Protein AF-X6LQG8-F1 (afdb_monomer_lite)

Sequence (105 aa):
MEYYEKSLKIVLNKLGPNHIDIATSYSNLGNVYENKGEYDIAIRYYKKTLKIGLNKLGPDHIDIATSYSNLGMVYRKKGEYDIAIKYHKKSLNIKLYQLGPYHID

Radius of gyration: 14.3 Å; chains: 1; bounding box: 27×42×30 Å

Foldseek 3Di:
DVVLVVVLVVCCVPPNLLDLVNLVSLQVVLVVCLVVVVLVSSLVSLVSSLVSCCVPVNLLDLVNLVSLQSNLVSCVSVVVNVSSVVSNVSSVVSVCVVVPPPDDD

Secondary structure (DSSP, 8-state):
-HHHHHHHHHHHHHH-TT-HHHHHHHHHHHHHHHHTT-HHHHHHHHHHHHHHHHHHH-TTSHHHHHHHHHHHHHHHHHT-HHHHHHHHHHHHHHHHHHH-TT---

InterPro domains:
  IPR011990 Tetratricopeptide-like helical domain superfamily [G3DSA:1.25.40.10] (1-105)
  IPR011990 Tetratricopeptide-like helical domain superfamily [SSF48452] (1-94)
  IPR019734 Tetratricopeptide repeat [PS50005] (23-56)
  IPR019734 Tetratricopeptide repeat [PS50005] (65-98)
  IPR019734 Tetratricopeptide repeat [SM00028] (23-56)
  IPR019734 Tetratricopeptide repeat [SM00028] (65-98)

Organism: Reticulomyxa filosa (NCBI:txid46433)

Structure (mmCIF, N/CA/C/O backbone):
data_AF-X6LQG8-F1
#
_entry.id   AF-X6LQG8-F1
#
loop_
_atom_site.group_PDB
_atom_site.id
_atom_site.type_symbol
_atom_site.label_atom_id
_atom_site.label_alt_id
_atom_site.label_comp_id
_atom_site.label_asym_id
_atom_site.label_entity_id
_atom_site.label_seq_id
_atom_site.pdbx_PDB_ins_code
_atom_site.Cartn_x
_atom_site.Cartn_y
_atom_site.Cartn_z
_atom_site.occupancy
_atom_site.B_iso_or_equiv
_atom_site.auth_seq_id
_atom_site.auth_comp_id
_atom_site.auth_asym_id
_atom_site.auth_atom_id
_atom_site.pdbx_PDB_model_num
ATOM 1 N N . MET A 1 1 ? 2.227 10.010 16.253 1.00 74.50 1 MET A N 1
ATOM 2 C CA . MET A 1 1 ? 1.273 10.475 15.220 1.00 74.50 1 MET A CA 1
ATOM 3 C C . MET A 1 1 ? 1.495 11.953 14.917 1.00 74.50 1 MET A C 1
ATOM 5 O O . MET A 1 1 ? 1.852 12.259 13.789 1.00 74.50 1 MET A O 1
ATOM 9 N N . GLU A 1 2 ? 1.446 12.831 15.924 1.00 78.69 2 GLU A N 1
ATOM 10 C CA . GLU A 1 2 ? 1.654 14.285 15.774 1.00 78.69 2 GLU A CA 1
ATOM 11 C C . GLU A 1 2 ? 2.956 14.682 15.041 1.00 78.69 2 GLU A C 1
ATOM 13 O O . GLU A 1 2 ? 2.942 15.563 14.184 1.00 78.69 2 GLU A O 1
ATOM 18 N N . TYR A 1 3 ? 4.079 13.997 15.298 1.00 81.06 3 TYR A N 1
ATOM 19 C CA . TYR A 1 3 ? 5.345 14.256 14.593 1.00 81.06 3 TYR A CA 1
ATOM 20 C C . TYR A 1 3 ? 5.269 13.998 13.078 1.00 81.06 3 TYR A C 1
ATOM 22 O O . TYR A 1 3 ? 5.806 14.783 12.296 1.00 81.06 3 TYR A O 1
ATOM 30 N N . TYR A 1 4 ? 4.574 12.938 12.648 1.00 81.00 4 TYR A N 1
ATOM 31 C CA . TYR A 1 4 ? 4.424 12.607 11.227 1.00 81.00 4 TYR A CA 1
ATOM 32 C C . TYR A 1 4 ? 3.508 13.600 10.509 1.00 81.00 4 TYR A C 1
ATOM 34 O O . TYR A 1 4 ? 3.796 13.989 9.382 1.00 81.00 4 TYR A O 1
ATOM 42 N N . GLU A 1 5 ? 2.444 14.062 11.166 1.00 81.06 5 GLU A N 1
ATOM 43 C CA . GLU A 1 5 ? 1.536 15.071 10.609 1.00 81.06 5 GLU A CA 1
ATOM 44 C C . GLU A 1 5 ? 2.205 16.446 10.492 1.00 81.06 5 GLU A C 1
ATOM 46 O O . GLU A 1 5 ? 2.086 17.106 9.456 1.00 81.06 5 GLU A O 1
ATOM 51 N N . LYS A 1 6 ? 2.971 16.858 11.512 1.00 82.88 6 LYS A N 1
ATOM 52 C CA . LYS A 1 6 ? 3.774 18.091 11.462 1.00 82.88 6 LYS A CA 1
ATOM 53 C C . LYS A 1 6 ? 4.820 18.029 10.349 1.00 82.88 6 LYS A C 1
ATOM 55 O O . LYS A 1 6 ? 4.916 18.967 9.558 1.00 82.88 6 LYS A O 1
ATOM 60 N N . SER A 1 7 ? 5.555 16.920 10.253 1.00 79.44 7 SER A N 1
ATOM 61 C CA . SER A 1 7 ? 6.528 16.689 9.178 1.00 79.44 7 SER A CA 1
ATOM 62 C C . SER A 1 7 ? 5.862 16.765 7.800 1.00 79.44 7 SER A C 1
ATOM 64 O O . SER A 1 7 ? 6.300 17.540 6.951 1.00 79.44 7 SER A O 1
ATOM 66 N N . LEU A 1 8 ? 4.739 16.066 7.608 1.00 80.88 8 LEU A N 1
ATOM 67 C CA . LEU A 1 8 ? 3.981 16.076 6.359 1.00 80.88 8 LEU A CA 1
ATOM 68 C C . LEU A 1 8 ? 3.537 17.493 5.960 1.00 80.88 8 LEU A C 1
ATOM 70 O O . LEU A 1 8 ? 3.664 17.860 4.794 1.00 80.88 8 LEU A O 1
ATOM 74 N N . LYS A 1 9 ? 3.051 18.306 6.908 1.00 82.06 9 LYS A N 1
ATOM 75 C CA . LYS A 1 9 ? 2.638 19.695 6.642 1.00 82.06 9 LYS A CA 1
ATOM 76 C C . LYS A 1 9 ? 3.805 20.562 6.157 1.00 82.06 9 LYS A C 1
ATOM 78 O O . LYS A 1 9 ? 3.636 21.344 5.224 1.00 82.06 9 LYS A O 1
ATOM 83 N N . ILE A 1 10 ? 4.986 20.408 6.757 1.00 78.94 10 ILE A N 1
ATOM 84 C CA . ILE A 1 10 ? 6.198 21.141 6.357 1.00 78.94 10 ILE A CA 1
ATOM 85 C C . ILE A 1 10 ? 6.635 20.725 4.948 1.00 78.94 10 ILE A C 1
ATOM 87 O O . ILE A 1 10 ? 6.879 21.585 4.101 1.00 78.94 10 ILE A O 1
ATOM 91 N N . VAL A 1 11 ? 6.695 19.418 4.680 1.00 74.75 11 VAL A N 1
ATOM 92 C CA . VAL A 1 11 ? 7.108 18.885 3.372 1.00 74.75 11 VAL A CA 1
ATOM 93 C C . VAL A 1 11 ? 6.111 19.286 2.277 1.00 74.75 11 VAL A C 1
ATOM 95 O O . VAL A 1 11 ? 6.536 19.733 1.213 1.00 74.75 11 VAL A O 1
ATOM 98 N N . LEU A 1 12 ? 4.799 19.223 2.543 1.00 77.62 12 LEU A N 1
ATOM 99 C CA . LEU A 1 12 ? 3.749 19.682 1.620 1.00 77.62 12 LEU A CA 1
ATOM 100 C C . LEU A 1 12 ? 3.920 21.151 1.227 1.00 77.62 12 LEU A C 1
ATOM 102 O O . LEU A 1 12 ? 3.852 21.473 0.041 1.00 77.62 12 LEU A O 1
ATOM 106 N N . ASN A 1 13 ? 4.164 22.022 2.208 1.00 77.06 13 ASN A N 1
ATOM 107 C CA . ASN A 1 13 ? 4.341 23.454 1.972 1.00 77.06 13 ASN A CA 1
ATOM 108 C C . ASN A 1 13 ? 5.626 23.769 1.196 1.00 77.06 13 ASN A C 1
ATOM 110 O O . ASN A 1 13 ? 5.647 24.725 0.427 1.00 77.06 13 ASN A O 1
ATOM 114 N N . LYS A 1 14 ? 6.696 22.992 1.400 1.00 74.19 14 LYS A N 1
ATOM 115 C CA . LYS A 1 14 ? 8.010 23.271 0.807 1.00 74.19 14 LYS A CA 1
ATOM 116 C C . LYS A 1 14 ? 8.194 22.660 -0.583 1.00 74.19 14 LYS A C 1
ATOM 118 O O . LYS A 1 14 ? 8.821 23.280 -1.434 1.00 74.19 14 LYS A O 1
ATOM 123 N N . LEU A 1 15 ? 7.695 21.444 -0.800 1.00 72.44 15 LEU A N 1
ATOM 124 C CA . LEU A 1 15 ? 8.006 20.636 -1.989 1.00 72.44 15 LEU A CA 1
ATOM 125 C C . LEU A 1 15 ? 6.795 20.398 -2.903 1.00 72.44 15 LEU A C 1
ATOM 127 O O . LEU A 1 15 ? 6.946 19.889 -4.014 1.00 72.44 15 LEU A O 1
ATOM 131 N N . GLY A 1 16 ? 5.593 20.768 -2.451 1.00 70.19 16 GLY A N 1
ATOM 132 C CA . GLY A 1 16 ? 4.345 20.516 -3.163 1.00 70.19 16 GLY A CA 1
ATOM 133 C C . GLY A 1 16 ? 3.901 19.046 -3.093 1.00 70.19 16 GLY A C 1
ATOM 134 O O . GLY A 1 16 ? 4.711 18.151 -2.873 1.00 70.19 16 GLY A O 1
ATOM 135 N N . PRO A 1 17 ? 2.606 18.750 -3.311 1.00 65.56 17 PRO A N 1
ATOM 136 C CA . PRO A 1 17 ? 1.951 17.488 -2.927 1.00 65.56 17 PRO A CA 1
ATOM 137 C C . PRO A 1 17 ? 2.420 16.221 -3.650 1.00 65.56 17 PRO A C 1
ATOM 139 O O . PRO A 1 17 ? 2.007 15.126 -3.276 1.00 65.56 17 PRO A O 1
ATOM 142 N N . ASN A 1 18 ? 3.264 16.359 -4.671 1.00 63.59 18 ASN A N 1
ATOM 143 C CA . ASN A 1 18 ? 3.707 15.259 -5.522 1.00 63.59 18 ASN A CA 1
ATOM 144 C C . ASN A 1 18 ? 5.183 14.888 -5.301 1.00 63.59 18 ASN A C 1
ATOM 146 O O . ASN A 1 18 ? 5.728 14.134 -6.101 1.00 63.59 18 ASN A O 1
ATOM 150 N N . HIS A 1 19 ? 5.851 15.428 -4.277 1.00 75.94 19 HIS A N 1
ATOM 151 C CA . HIS A 1 19 ? 7.244 15.082 -3.982 1.00 75.94 19 HIS A CA 1
ATOM 152 C C . HIS A 1 19 ? 7.376 13.669 -3.391 1.00 75.94 19 HIS A C 1
ATOM 154 O O . HIS A 1 19 ? 6.510 13.232 -2.633 1.00 75.94 19 HIS A O 1
ATOM 160 N N . ILE A 1 20 ? 8.470 12.965 -3.703 1.00 77.31 20 ILE A N 1
ATOM 161 C CA . ILE A 1 20 ? 8.708 11.582 -3.251 1.00 77.31 20 ILE A CA 1
ATOM 162 C C . ILE A 1 20 ? 8.703 11.468 -1.715 1.00 77.31 20 ILE A C 1
ATOM 164 O O . ILE A 1 20 ? 8.091 10.558 -1.164 1.00 77.31 20 ILE A O 1
ATOM 168 N N . ASP A 1 21 ? 9.249 12.463 -1.012 1.00 80.06 21 ASP A N 1
ATOM 169 C CA . ASP A 1 21 ? 9.276 12.501 0.460 1.00 80.06 21 ASP A CA 1
ATOM 170 C C . ASP A 1 21 ? 7.876 12.498 1.093 1.00 80.06 21 ASP A C 1
ATOM 172 O O . ASP A 1 21 ? 7.673 11.964 2.1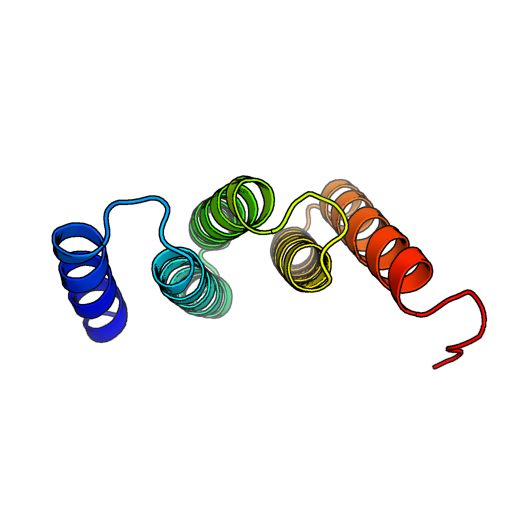83 1.00 80.06 21 ASP A O 1
ATOM 176 N N . ILE A 1 22 ? 6.876 13.038 0.390 1.00 84.88 22 ILE A N 1
ATOM 177 C CA . ILE A 1 22 ? 5.480 13.019 0.843 1.00 84.88 22 ILE A CA 1
ATOM 178 C C . ILE A 1 22 ? 4.916 11.600 0.778 1.00 84.88 22 ILE A C 1
ATOM 180 O O . ILE A 1 22 ? 4.125 11.215 1.642 1.00 84.88 22 ILE A O 1
ATOM 184 N N . ALA A 1 23 ? 5.336 10.799 -0.206 1.00 88.44 23 ALA A N 1
ATOM 185 C CA . ALA A 1 23 ? 4.951 9.394 -0.294 1.00 88.44 23 ALA A CA 1
ATOM 186 C C . ALA A 1 23 ? 5.454 8.614 0.930 1.00 88.44 23 ALA A C 1
ATOM 188 O O . ALA A 1 23 ? 4.688 7.835 1.507 1.00 88.44 23 ALA A O 1
ATOM 189 N N . THR A 1 24 ? 6.684 8.889 1.374 1.00 89.31 24 THR A N 1
ATOM 190 C CA . THR A 1 24 ? 7.272 8.315 2.593 1.00 89.31 24 THR A CA 1
ATOM 191 C C . THR A 1 24 ? 6.491 8.729 3.838 1.00 89.31 24 THR A C 1
ATOM 193 O O . THR A 1 24 ? 6.096 7.869 4.628 1.00 89.31 24 THR A O 1
ATOM 196 N N . SER A 1 25 ? 6.173 10.019 3.997 1.00 91.56 25 SER A N 1
ATOM 197 C CA . SER A 1 25 ? 5.348 10.491 5.121 1.00 91.56 25 SER A CA 1
ATOM 198 C C . SER A 1 25 ? 3.961 9.840 5.143 1.00 91.56 25 SER A C 1
ATOM 200 O O . SER A 1 25 ? 3.496 9.423 6.204 1.00 91.56 25 SER A O 1
ATOM 202 N N . TYR A 1 26 ? 3.306 9.703 3.986 1.00 94.44 26 TYR A N 1
ATOM 203 C CA . TYR A 1 26 ? 2.030 8.993 3.892 1.00 94.44 26 TYR A CA 1
ATOM 204 C C . TYR A 1 26 ? 2.164 7.506 4.221 1.00 94.44 26 TYR A C 1
ATOM 206 O O . TYR A 1 26 ? 1.312 6.984 4.933 1.00 94.44 26 TYR A O 1
ATOM 214 N N . SER A 1 27 ? 3.234 6.838 3.790 1.00 94.81 27 SER A N 1
ATOM 215 C CA . SER A 1 27 ? 3.461 5.4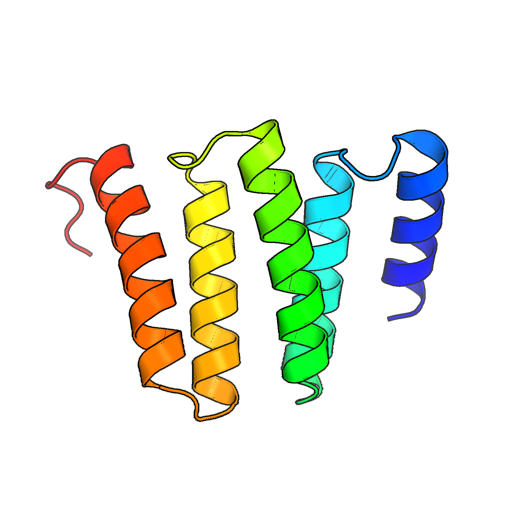23 4.110 1.00 94.81 27 SER A CA 1
ATOM 216 C C . SER A 1 27 ? 3.602 5.221 5.621 1.00 94.81 27 SER A C 1
ATOM 218 O O . SER A 1 27 ? 2.970 4.338 6.198 1.00 94.81 27 SER A O 1
ATOM 220 N N . ASN A 1 28 ? 4.336 6.117 6.287 1.00 95.00 28 ASN A N 1
ATOM 221 C CA . ASN A 1 28 ? 4.499 6.099 7.740 1.00 95.00 28 ASN A CA 1
ATOM 222 C C . ASN A 1 28 ? 3.179 6.333 8.482 1.00 95.00 28 ASN A C 1
ATOM 224 O O . ASN A 1 28 ? 2.895 5.634 9.454 1.00 95.00 28 ASN A O 1
ATOM 228 N N . LEU A 1 29 ? 2.344 7.270 8.020 1.00 95.88 29 LEU A N 1
ATOM 229 C CA . LEU A 1 29 ? 0.996 7.439 8.571 1.00 95.88 29 LEU A CA 1
ATOM 230 C C . LEU A 1 29 ? 0.149 6.181 8.351 1.00 95.88 29 LEU A C 1
ATOM 232 O O . LEU A 1 29 ? -0.507 5.734 9.288 1.00 95.88 29 LEU A O 1
ATOM 236 N N . GLY A 1 30 ? 0.220 5.575 7.162 1.00 97.12 30 GLY A N 1
ATOM 237 C CA . GLY A 1 30 ? -0.415 4.292 6.860 1.00 97.12 30 GLY A CA 1
ATOM 238 C C . GLY A 1 30 ? -0.052 3.213 7.880 1.00 97.12 30 GLY A C 1
ATOM 239 O O . GLY A 1 30 ? -0.948 2.653 8.506 1.00 97.12 30 GLY A O 1
ATOM 240 N N . ASN A 1 31 ? 1.247 3.024 8.136 1.00 97.44 31 ASN A N 1
ATOM 241 C CA . ASN A 1 31 ? 1.757 2.053 9.114 1.00 97.44 31 ASN A CA 1
ATOM 242 C C . ASN A 1 31 ? 1.220 2.322 10.527 1.00 97.44 31 ASN A C 1
ATOM 244 O O . ASN A 1 31 ? 0.833 1.399 11.243 1.00 97.44 31 ASN A O 1
ATOM 248 N N . VAL A 1 32 ? 1.183 3.591 10.945 1.00 97.62 32 VAL A N 1
ATOM 249 C CA . VAL A 1 32 ? 0.672 3.966 12.270 1.00 97.62 32 VAL A CA 1
ATOM 250 C C . VAL A 1 32 ? -0.814 3.628 12.398 1.00 97.62 32 VAL A C 1
ATOM 252 O O . VAL A 1 32 ? -1.207 3.033 13.399 1.00 97.62 32 VAL A O 1
ATOM 255 N N . TYR A 1 33 ? -1.636 3.977 11.408 1.00 97.62 33 TYR A N 1
ATOM 256 C CA . TYR A 1 33 ? -3.068 3.664 11.437 1.00 97.62 33 TYR A CA 1
ATOM 257 C C . TYR A 1 33 ? -3.341 2.161 11.327 1.00 97.62 33 TYR A C 1
ATOM 259 O O . TYR A 1 33 ? -4.233 1.658 12.005 1.00 97.62 33 TYR A O 1
ATOM 267 N N . GLU A 1 34 ? -2.536 1.427 10.556 1.00 97.81 34 GLU A N 1
ATOM 268 C CA . GLU A 1 34 ? -2.619 -0.032 10.474 1.00 97.81 34 GLU A CA 1
ATOM 269 C C . GLU A 1 34 ? -2.365 -0.673 11.843 1.00 97.81 34 GLU A C 1
ATOM 271 O O . GLU A 1 34 ? -3.134 -1.530 12.276 1.00 97.81 34 GLU A O 1
ATOM 276 N N . ASN A 1 35 ? -1.332 -0.221 12.557 1.00 97.19 35 ASN A N 1
ATOM 277 C CA . ASN A 1 35 ? -1.006 -0.722 13.893 1.00 97.19 35 ASN A CA 1
ATOM 278 C C . ASN A 1 35 ? -2.062 -0.357 14.947 1.00 97.19 35 ASN A C 1
ATOM 280 O O . ASN A 1 35 ? -2.203 -1.069 15.937 1.00 97.19 35 ASN A O 1
ATOM 284 N N . LYS A 1 36 ? -2.824 0.723 14.733 1.00 97.19 36 LYS A N 1
ATOM 285 C CA . LYS A 1 36 ? -3.978 1.089 15.571 1.00 97.19 36 LYS A CA 1
ATOM 286 C C . LYS A 1 36 ? -5.250 0.297 15.243 1.00 97.19 36 LYS A C 1
ATOM 288 O O . LYS A 1 36 ? -6.243 0.462 15.942 1.00 97.19 36 LYS A O 1
ATOM 293 N N . GLY A 1 37 ? -5.252 -0.523 14.189 1.00 97.25 37 GLY A N 1
ATOM 294 C CA . GLY A 1 37 ? -6.449 -1.221 13.707 1.00 97.25 37 GLY A CA 1
ATOM 295 C C . GLY A 1 37 ? -7.394 -0.346 12.872 1.00 97.25 37 GLY A C 1
ATOM 296 O O . GLY A 1 37 ? -8.459 -0.797 12.460 1.00 97.25 37 GLY A O 1
ATOM 297 N N . GLU A 1 38 ? -7.011 0.896 12.573 1.00 98.44 38 GLU A N 1
ATOM 298 C CA . GLU A 1 38 ? -7.791 1.843 11.767 1.00 98.44 38 GLU A CA 1
ATOM 299 C C . GLU A 1 38 ? -7.526 1.612 10.266 1.00 98.44 38 GLU A C 1
ATOM 301 O O . GLU A 1 38 ? -6.970 2.455 9.551 1.00 98.44 38 GLU A O 1
ATOM 306 N N . TYR A 1 39 ? -7.898 0.425 9.781 1.00 98.25 39 TYR A N 1
ATOM 307 C CA . TYR A 1 39 ? -7.491 -0.079 8.465 1.00 98.25 39 TYR A CA 1
ATOM 308 C C . TYR A 1 39 ? -7.937 0.794 7.287 1.00 98.25 39 TYR A C 1
ATOM 310 O O . TYR A 1 39 ? -7.164 0.992 6.351 1.00 98.25 39 TYR A O 1
ATOM 318 N N . ASP A 1 40 ? -9.136 1.378 7.326 1.00 98.38 40 ASP A N 1
ATOM 319 C CA . ASP A 1 40 ? -9.620 2.249 6.244 1.00 98.38 40 ASP A CA 1
ATOM 320 C C . ASP A 1 40 ? -8.792 3.530 6.094 1.00 98.38 40 ASP A C 1
ATOM 322 O O . ASP A 1 40 ? -8.525 3.997 4.979 1.00 98.38 40 ASP A O 1
ATOM 326 N N . ILE A 1 41 ? -8.319 4.077 7.215 1.00 97.75 41 ILE A N 1
ATOM 327 C CA . ILE A 1 41 ? -7.458 5.259 7.211 1.00 97.75 41 ILE A CA 1
ATOM 328 C C . ILE A 1 41 ? -6.066 4.878 6.699 1.00 97.75 41 ILE A C 1
ATOM 330 O O . ILE A 1 41 ? -5.513 5.584 5.849 1.00 97.75 41 ILE A O 1
ATOM 334 N N . ALA A 1 42 ? -5.534 3.732 7.126 1.00 98.19 42 ALA A N 1
ATOM 335 C CA . ALA A 1 42 ? -4.274 3.207 6.611 1.00 98.19 42 ALA A CA 1
ATOM 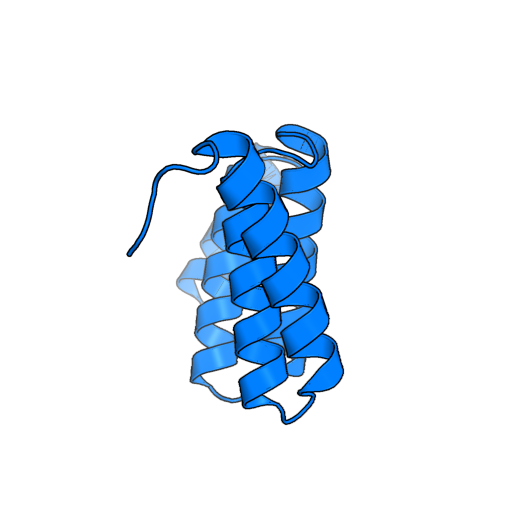336 C C . ALA A 1 42 ? -4.316 2.990 5.087 1.00 98.19 42 ALA A C 1
ATOM 338 O O . ALA A 1 42 ? -3.448 3.487 4.363 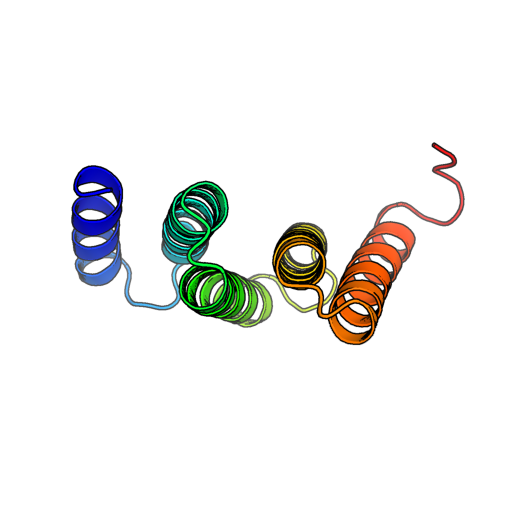1.00 98.19 42 ALA A O 1
ATOM 339 N N . ILE A 1 43 ? -5.383 2.365 4.573 1.00 98.56 43 ILE A N 1
ATOM 340 C CA . ILE A 1 43 ? -5.626 2.176 3.133 1.00 98.56 43 ILE A CA 1
ATOM 341 C C . ILE A 1 43 ? -5.604 3.515 2.390 1.00 98.56 43 ILE A C 1
ATOM 343 O O . ILE A 1 43 ? -4.982 3.627 1.328 1.00 98.56 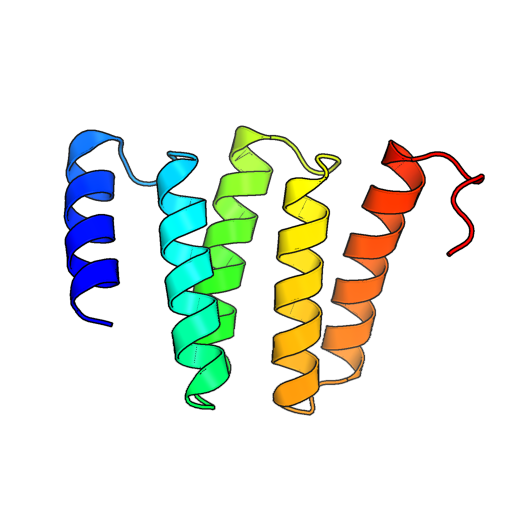43 ILE A O 1
ATOM 347 N N . ARG A 1 44 ? -6.267 4.548 2.925 1.00 98.06 44 ARG A N 1
ATOM 348 C CA . ARG A 1 44 ? -6.288 5.885 2.312 1.00 98.06 44 ARG A CA 1
ATOM 349 C C . ARG A 1 44 ? -4.878 6.457 2.177 1.00 98.06 44 ARG A C 1
ATOM 351 O O . ARG A 1 44 ? -4.561 7.029 1.131 1.00 98.06 44 ARG A O 1
ATOM 358 N N . TYR A 1 45 ? -4.042 6.310 3.200 1.00 97.75 45 TYR A N 1
ATOM 359 C CA . TYR A 1 45 ? -2.669 6.803 3.167 1.00 97.75 45 TYR A CA 1
ATOM 360 C C . TYR A 1 45 ? -1.777 6.000 2.217 1.00 97.75 45 TYR A C 1
ATOM 362 O O . TYR A 1 45 ? -1.122 6.604 1.367 1.00 97.75 45 TYR A O 1
ATOM 370 N N . TYR A 1 46 ? -1.842 4.668 2.235 1.00 98.12 46 TYR A N 1
ATOM 371 C CA . TYR A 1 46 ? -1.087 3.851 1.280 1.00 98.12 46 TYR A CA 1
ATOM 372 C C . TYR A 1 46 ? -1.502 4.091 -0.177 1.00 98.12 46 TYR A C 1
ATOM 374 O O . TYR A 1 46 ? -0.645 4.122 -1.060 1.00 98.12 46 TYR A O 1
ATOM 382 N N . LYS A 1 47 ? -2.788 4.345 -0.462 1.00 97.88 47 LYS A N 1
ATOM 383 C CA . LYS A 1 47 ? -3.231 4.742 -1.814 1.00 97.88 47 LYS A CA 1
ATOM 384 C C . LYS A 1 47 ? -2.632 6.081 -2.253 1.00 97.88 47 LYS A C 1
ATOM 386 O O . LYS A 1 47 ? -2.325 6.241 -3.434 1.00 97.88 47 LYS A O 1
ATOM 391 N N . LYS A 1 48 ? -2.441 7.036 -1.334 1.00 95.56 48 LYS A N 1
ATOM 392 C CA . LYS A 1 48 ? -1.749 8.300 -1.639 1.00 95.56 48 LYS A CA 1
ATOM 393 C C . LYS A 1 48 ? -0.263 8.074 -1.923 1.00 95.56 48 LYS A C 1
ATOM 395 O O . LYS A 1 48 ? 0.225 8.610 -2.914 1.00 95.56 48 LYS A O 1
ATOM 400 N N . THR A 1 49 ? 0.420 7.256 -1.117 1.00 95.50 49 THR A N 1
ATOM 401 C CA . THR A 1 49 ? 1.810 6.832 -1.373 1.00 95.50 49 THR A CA 1
ATOM 402 C C . THR A 1 49 ? 1.941 6.211 -2.760 1.00 95.50 49 THR A C 1
ATOM 404 O O . THR A 1 49 ? 2.741 6.682 -3.565 1.00 95.50 49 THR A O 1
ATOM 407 N N . LEU A 1 50 ? 1.085 5.234 -3.080 1.00 96.62 50 LEU A N 1
ATOM 408 C CA . LEU A 1 50 ? 1.069 4.565 -4.378 1.00 96.62 50 LEU A CA 1
ATOM 409 C C . LEU A 1 50 ? 0.855 5.556 -5.532 1.00 96.62 50 LEU A C 1
ATOM 411 O O . LEU A 1 50 ? 1.563 5.490 -6.530 1.00 96.62 50 LEU A O 1
ATOM 415 N N . LYS A 1 51 ? -0.097 6.490 -5.403 1.00 95.81 51 LYS A N 1
ATOM 416 C CA . LYS A 1 51 ? -0.373 7.495 -6.442 1.00 95.81 51 LYS A CA 1
ATOM 417 C C . LYS A 1 51 ? 0.847 8.376 -6.727 1.00 95.81 51 LYS A C 1
ATOM 419 O O . LYS A 1 51 ? 1.141 8.637 -7.890 1.00 95.81 51 LYS A O 1
ATOM 424 N N . ILE A 1 52 ? 1.543 8.836 -5.686 1.00 92.88 52 ILE A N 1
ATOM 425 C CA . ILE A 1 52 ? 2.755 9.651 -5.855 1.00 92.88 52 ILE A CA 1
ATOM 426 C C . ILE A 1 52 ? 3.861 8.819 -6.502 1.00 92.88 52 ILE A C 1
ATOM 428 O O . ILE A 1 52 ? 4.460 9.277 -7.473 1.00 92.88 52 ILE A O 1
ATOM 432 N N . GLY A 1 53 ? 4.083 7.595 -6.015 1.00 93.75 53 GLY A N 1
ATOM 433 C CA . GLY A 1 53 ? 5.068 6.681 -6.586 1.00 93.75 53 GLY A CA 1
ATOM 434 C C . GLY A 1 53 ? 4.830 6.452 -8.077 1.00 93.75 53 GLY A C 1
ATOM 435 O O . GLY A 1 53 ? 5.736 6.673 -8.873 1.00 93.75 53 GLY A O 1
ATOM 436 N N . LEU A 1 54 ? 3.605 6.086 -8.473 1.00 94.12 54 LEU A N 1
ATOM 437 C CA . LEU A 1 54 ? 3.257 5.837 -9.879 1.00 94.12 54 LEU A CA 1
ATOM 438 C C . LEU A 1 54 ? 3.545 7.054 -10.764 1.00 94.12 54 LEU A C 1
ATOM 440 O O . LEU A 1 54 ? 4.078 6.906 -11.859 1.00 94.12 54 LEU A O 1
ATOM 444 N N . ASN A 1 55 ? 3.234 8.255 -10.273 1.00 91.88 55 ASN A N 1
ATOM 445 C CA . ASN A 1 55 ? 3.453 9.497 -11.010 1.00 91.88 55 ASN A CA 1
ATOM 446 C C . ASN A 1 55 ? 4.934 9.894 -11.126 1.00 91.88 55 ASN A C 1
ATOM 448 O O . ASN A 1 55 ? 5.275 10.657 -12.027 1.00 91.88 55 ASN A O 1
ATOM 452 N N . LYS A 1 56 ? 5.794 9.470 -10.191 1.00 90.94 56 LYS A N 1
ATOM 453 C CA . LYS A 1 56 ? 7.195 9.922 -10.112 1.00 90.94 56 LYS A CA 1
ATOM 454 C C . LYS A 1 56 ? 8.212 8.895 -10.581 1.00 90.94 56 LYS A C 1
ATOM 456 O O . LYS A 1 56 ? 9.216 9.287 -11.161 1.00 90.94 56 LYS A O 1
ATOM 461 N N . LEU A 1 57 ? 7.956 7.621 -10.322 1.00 90.50 57 LEU A N 1
ATOM 462 C CA . LEU A 1 57 ? 8.880 6.520 -10.585 1.00 90.50 57 LEU A CA 1
ATOM 463 C C . LEU A 1 57 ? 8.422 5.639 -11.754 1.00 90.50 57 LEU A C 1
ATOM 465 O O . LEU A 1 57 ? 9.220 4.892 -12.309 1.00 90.50 57 LEU A O 1
ATOM 469 N N . GLY A 1 58 ? 7.142 5.724 -12.128 1.00 91.81 58 GLY A N 1
ATOM 470 C CA . GLY A 1 58 ? 6.526 4.829 -13.103 1.00 91.81 58 GLY A CA 1
ATOM 471 C C . GLY A 1 58 ? 6.027 3.516 -12.482 1.00 91.81 58 GLY A C 1
ATOM 472 O O . GLY A 1 58 ? 6.311 3.225 -11.320 1.00 91.81 58 GLY A O 1
ATOM 473 N N . PRO A 1 59 ? 5.233 2.731 -13.231 1.00 93.06 59 PRO A N 1
ATOM 474 C CA . PRO A 1 59 ? 4.503 1.574 -12.708 1.00 93.06 59 PRO A CA 1
ATOM 475 C C . PRO A 1 59 ? 5.372 0.365 -12.350 1.00 93.06 59 PRO A C 1
ATOM 477 O O . PRO A 1 59 ? 4.974 -0.405 -11.479 1.00 93.06 59 PRO A O 1
ATOM 480 N N . ASP A 1 60 ? 6.541 0.224 -12.974 1.00 89.94 60 ASP A N 1
ATOM 481 C CA . ASP A 1 60 ? 7.393 -0.965 -12.843 1.00 89.94 60 ASP A CA 1
ATOM 482 C C . ASP A 1 60 ? 8.508 -0.793 -11.804 1.00 89.94 60 ASP A C 1
ATOM 484 O O . ASP A 1 60 ? 9.343 -1.678 -11.632 1.00 89.94 60 ASP A O 1
ATOM 488 N N . HIS A 1 61 ? 8.550 0.342 -11.103 1.00 90.75 61 HIS A N 1
ATOM 489 C CA . HIS A 1 61 ? 9.576 0.607 -10.100 1.00 90.75 61 HIS A CA 1
ATOM 490 C C . HIS A 1 61 ? 9.358 -0.230 -8.829 1.00 90.75 61 HIS A C 1
ATOM 492 O O . HIS A 1 61 ? 8.228 -0.407 -8.367 1.00 90.75 61 HIS A O 1
ATOM 498 N N . ILE A 1 62 ? 10.443 -0.697 -8.204 1.00 90.31 62 ILE A N 1
ATOM 499 C CA . ILE A 1 62 ? 10.385 -1.596 -7.039 1.00 90.31 62 ILE A CA 1
ATOM 500 C C . ILE A 1 62 ? 9.605 -1.004 -5.846 1.00 90.31 62 ILE A C 1
ATOM 502 O O . ILE A 1 62 ? 8.854 -1.708 -5.174 1.00 90.31 62 ILE A O 1
ATOM 506 N N . ASP A 1 63 ? 9.666 0.312 -5.641 1.00 90.88 63 ASP A N 1
ATOM 507 C CA . ASP A 1 63 ? 8.887 1.010 -4.600 1.00 90.88 63 ASP A CA 1
ATOM 508 C C . ASP A 1 63 ? 7.362 0.955 -4.817 1.00 90.88 63 ASP A C 1
ATOM 510 O O . ASP A 1 63 ? 6.576 1.009 -3.858 1.00 90.88 63 ASP A O 1
ATOM 514 N N . ILE A 1 64 ? 6.911 0.794 -6.066 1.00 95.75 64 ILE A N 1
ATOM 515 C CA . ILE A 1 64 ? 5.497 0.539 -6.376 1.00 95.75 64 ILE A CA 1
ATOM 516 C C . ILE A 1 64 ? 5.107 -0.853 -5.901 1.00 95.75 64 ILE A C 1
ATOM 518 O O . ILE A 1 64 ? 4.027 -1.029 -5.328 1.00 95.75 64 ILE A O 1
ATOM 522 N N . ALA A 1 65 ? 6.002 -1.831 -6.062 1.00 95.38 65 ALA A N 1
ATOM 523 C CA . ALA A 1 65 ? 5.792 -3.165 -5.525 1.00 95.38 65 ALA A CA 1
ATOM 524 C C . ALA A 1 65 ? 5.632 -3.119 -4.001 1.00 95.38 65 ALA A C 1
ATOM 526 O O . ALA A 1 65 ? 4.697 -3.731 -3.478 1.00 95.38 65 ALA A O 1
ATOM 527 N N . THR A 1 66 ? 6.473 -2.363 -3.29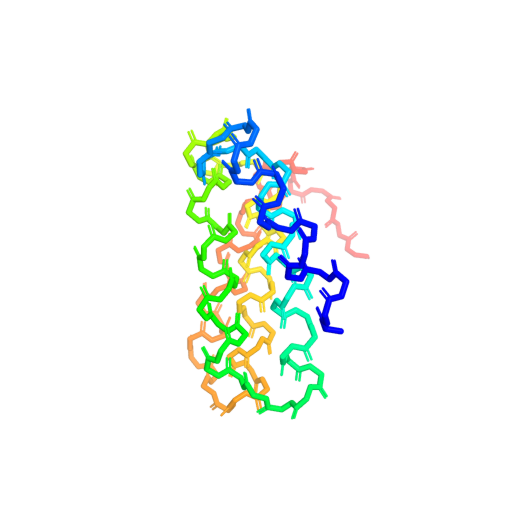2 1.00 95.06 66 THR A N 1
ATOM 528 C CA . THR A 1 66 ? 6.353 -2.164 -1.837 1.00 95.06 66 THR A CA 1
ATOM 529 C C . THR A 1 66 ? 5.011 -1.530 -1.467 1.00 95.06 66 THR A C 1
ATOM 531 O O . THR A 1 66 ? 4.301 -2.036 -0.598 1.00 95.06 66 THR A O 1
ATOM 534 N N . SER A 1 67 ? 4.591 -0.489 -2.190 1.00 96.44 67 SER A N 1
ATOM 535 C CA . SER A 1 67 ? 3.298 0.174 -1.963 1.00 96.44 67 SER A CA 1
ATOM 536 C C . SER A 1 67 ? 2.104 -0.772 -2.166 1.00 96.44 67 SER A C 1
ATOM 538 O O . SER A 1 67 ? 1.153 -0.763 -1.380 1.00 96.44 67 SER A O 1
ATOM 540 N N . TYR A 1 68 ? 2.153 -1.627 -3.192 1.00 98.38 68 TYR A N 1
ATOM 541 C CA . TYR A 1 68 ? 1.145 -2.667 -3.402 1.00 98.38 68 TYR A CA 1
ATOM 542 C C . TYR A 1 68 ? 1.173 -3.745 -2.313 1.00 98.38 68 TYR A C 1
ATOM 544 O O . TYR A 1 68 ? 0.109 -4.182 -1.883 1.00 98.38 68 TYR A O 1
ATOM 552 N N . SER A 1 69 ? 2.351 -4.141 -1.826 1.00 98.12 69 SER A N 1
ATOM 553 C CA . SER A 1 69 ? 2.465 -5.082 -0.704 1.00 98.12 69 SER A CA 1
ATOM 554 C C . SER A 1 69 ? 1.830 -4.531 0.575 1.00 98.12 69 SER A C 1
ATOM 556 O O . SER A 1 69 ? 1.067 -5.253 1.216 1.00 98.12 69 SER A O 1
ATOM 558 N N . ASN A 1 70 ? 2.053 -3.253 0.899 1.00 98.19 70 ASN A N 1
ATOM 559 C CA . ASN A 1 70 ? 1.435 -2.609 2.065 1.00 98.19 70 ASN A CA 1
ATOM 560 C C . ASN A 1 70 ? -0.095 -2.576 1.950 1.00 98.19 70 ASN A C 1
ATOM 562 O O . ASN A 1 70 ? -0.798 -2.913 2.900 1.00 98.19 70 ASN A O 1
ATOM 566 N N . LEU A 1 71 ? -0.625 -2.255 0.761 1.00 98.62 71 LEU A N 1
ATOM 567 C CA . LEU A 1 71 ? -2.066 -2.336 0.504 1.00 98.62 71 LEU A CA 1
ATOM 568 C C . LEU A 1 71 ? -2.595 -3.764 0.679 1.00 98.62 71 LEU A C 1
ATOM 570 O O . LEU A 1 71 ? -3.611 -3.957 1.340 1.00 98.62 71 LEU A O 1
ATOM 574 N N . GLY A 1 72 ? -1.902 -4.765 0.135 1.00 98.56 72 GLY A N 1
ATOM 575 C CA . GLY A 1 72 ? -2.282 -6.166 0.313 1.00 98.56 72 GLY A CA 1
ATOM 576 C C . GLY A 1 72 ? -2.342 -6.569 1.788 1.00 98.56 72 GLY A C 1
ATOM 577 O O . GLY A 1 72 ? -3.328 -7.152 2.239 1.00 98.56 72 GLY A O 1
ATOM 578 N N . MET A 1 73 ? -1.336 -6.162 2.563 1.00 98.62 73 MET A N 1
ATOM 579 C CA . MET A 1 73 ? -1.240 -6.461 3.988 1.00 98.62 73 MET A CA 1
ATOM 580 C C . MET A 1 73 ? -2.388 -5.852 4.798 1.00 98.62 73 MET A C 1
ATOM 582 O O . MET A 1 73 ? -3.017 -6.567 5.582 1.00 98.62 73 MET A O 1
ATOM 586 N N . VAL A 1 74 ? -2.705 -4.571 4.592 1.00 98.62 74 VAL A N 1
ATOM 587 C CA . VAL A 1 74 ? -3.796 -3.922 5.334 1.00 98.62 74 VAL A CA 1
ATOM 588 C C . VAL A 1 74 ? -5.168 -4.475 4.937 1.00 98.62 74 VAL A C 1
ATOM 590 O O . VAL A 1 74 ? -6.004 -4.702 5.810 1.00 98.62 74 VAL A O 1
ATOM 593 N N . TYR A 1 75 ? -5.395 -4.789 3.654 1.00 98.75 75 TYR A N 1
ATOM 594 C CA . TYR A 1 75 ? -6.638 -5.436 3.215 1.00 98.75 75 TYR A CA 1
ATOM 595 C C . TYR A 1 75 ? -6.786 -6.840 3.817 1.00 98.75 75 TYR A C 1
ATOM 597 O O . TYR A 1 75 ? -7.877 -7.205 4.255 1.00 98.75 75 TYR A O 1
ATOM 605 N N . ARG A 1 76 ? -5.684 -7.593 3.943 1.00 98.56 76 ARG A N 1
ATOM 606 C CA . ARG A 1 76 ? -5.669 -8.887 4.642 1.00 98.56 76 ARG A CA 1
ATOM 607 C C . ARG A 1 76 ? -6.039 -8.731 6.116 1.00 98.56 76 ARG A C 1
ATOM 609 O O . ARG A 1 76 ? -6.852 -9.505 6.610 1.00 98.56 76 ARG A O 1
ATOM 616 N N . LYS A 1 77 ? -5.474 -7.737 6.812 1.00 98.25 77 LYS A N 1
ATOM 617 C CA . LYS A 1 77 ? -5.809 -7.442 8.219 1.00 98.25 77 LYS A CA 1
ATOM 618 C C . LYS A 1 77 ? -7.269 -7.012 8.401 1.00 98.25 77 LYS A C 1
ATOM 620 O O . LYS A 1 77 ? -7.864 -7.329 9.425 1.00 98.25 77 LYS A O 1
ATOM 625 N N . LYS A 1 78 ? -7.851 -6.349 7.397 1.00 98.12 78 LYS A N 1
ATOM 626 C CA . LYS A 1 78 ? -9.270 -5.971 7.359 1.00 98.12 78 LYS A CA 1
ATOM 627 C C . LYS A 1 78 ? -10.216 -7.147 7.033 1.00 98.12 78 LYS A C 1
ATOM 629 O O . LYS A 1 78 ? -11.421 -7.008 7.190 1.00 98.12 78 LYS A O 1
ATOM 634 N N . GLY A 1 79 ? -9.692 -8.297 6.596 1.00 98.19 79 GLY A N 1
ATOM 635 C CA . GLY A 1 79 ? -10.485 -9.468 6.190 1.00 98.19 79 GLY A CA 1
ATOM 636 C C . GLY A 1 79 ? -10.939 -9.455 4.724 1.00 98.19 79 GLY A C 1
ATOM 637 O O . GLY A 1 79 ? -11.672 -10.337 4.291 1.00 98.19 79 GLY A O 1
ATOM 638 N N . GLU A 1 80 ? -10.482 -8.488 3.926 1.00 98.62 80 GLU A N 1
ATOM 639 C CA . GLU A 1 80 ? -10.809 -8.365 2.500 1.00 98.62 80 GLU A CA 1
ATOM 640 C C . GLU A 1 80 ? -9.790 -9.140 1.641 1.00 98.62 80 GLU A C 1
ATOM 642 O O . GLU A 1 80 ? -8.963 -8.566 0.922 1.00 98.62 80 GLU A O 1
ATOM 647 N N . TYR A 1 81 ? -9.820 -10.470 1.744 1.00 98.25 81 TYR A N 1
ATOM 648 C CA . TYR A 1 81 ? -8.782 -11.346 1.187 1.00 98.25 81 TYR A CA 1
ATOM 649 C C . TYR A 1 81 ? -8.639 -11.273 -0.339 1.00 98.25 81 TYR A C 1
ATOM 651 O O . TYR A 1 81 ? -7.513 -11.244 -0.834 1.00 98.25 81 TYR A O 1
ATOM 659 N N . ASP A 1 82 ? -9.733 -11.165 -1.094 1.00 98.62 82 ASP A N 1
ATOM 660 C CA . ASP A 1 82 ? -9.665 -11.079 -2.563 1.00 98.62 82 ASP A CA 1
ATOM 661 C C . ASP A 1 82 ? -8.934 -9.815 -3.030 1.00 98.62 82 ASP A C 1
ATOM 663 O O . ASP A 1 82 ? -8.127 -9.831 -3.969 1.00 98.62 82 ASP A O 1
ATOM 667 N N . ILE A 1 83 ? -9.167 -8.703 -2.329 1.00 98.38 83 ILE A N 1
ATOM 668 C CA . ILE A 1 83 ? -8.496 -7.434 -2.602 1.00 98.38 83 ILE A CA 1
ATOM 669 C C . ILE A 1 83 ? -7.025 -7.532 -2.187 1.00 98.38 83 ILE A C 1
ATOM 671 O O . ILE A 1 83 ? -6.148 -7.088 -2.937 1.00 98.38 83 ILE A O 1
ATOM 675 N N . ALA A 1 84 ? -6.735 -8.172 -1.052 1.00 98.56 84 ALA A N 1
ATOM 676 C CA . ALA A 1 84 ? -5.368 -8.430 -0.617 1.00 98.56 84 ALA A CA 1
ATOM 677 C C . ALA A 1 84 ? -4.574 -9.245 -1.652 1.00 98.56 84 ALA A C 1
ATOM 679 O O . ALA A 1 84 ? -3.484 -8.834 -2.057 1.00 98.56 84 ALA A O 1
ATOM 680 N N . ILE A 1 85 ? -5.148 -10.347 -2.150 1.00 98.56 85 ILE A N 1
ATOM 681 C CA . ILE A 1 85 ? -4.548 -11.202 -3.185 1.00 98.56 85 ILE A CA 1
ATOM 682 C C . ILE A 1 85 ? -4.264 -10.393 -4.450 1.00 98.56 85 ILE A C 1
ATOM 684 O O . ILE A 1 85 ? -3.168 -10.478 -5.008 1.00 98.56 85 ILE A O 1
ATOM 688 N N . LYS A 1 86 ? -5.219 -9.569 -4.898 1.00 98.62 86 LYS A N 1
ATOM 689 C CA . LYS A 1 86 ? -5.038 -8.704 -6.072 1.00 98.62 86 LYS A CA 1
ATOM 690 C C . LYS A 1 86 ? -3.835 -7.772 -5.913 1.00 98.62 86 LYS A C 1
ATOM 692 O O . LYS A 1 86 ? -3.058 -7.613 -6.855 1.00 98.62 86 LYS A O 1
ATOM 697 N N . TYR A 1 87 ? -3.676 -7.154 -4.747 1.00 98.56 87 TYR A N 1
ATOM 698 C CA . TYR A 1 87 ? -2.560 -6.247 -4.486 1.00 98.56 87 TYR A CA 1
ATOM 699 C C . TYR A 1 87 ? -1.220 -6.978 -4.338 1.00 98.56 87 TYR A C 1
ATOM 701 O O . TYR A 1 87 ? -0.229 -6.541 -4.928 1.00 98.56 87 TYR A O 1
ATOM 709 N N . HIS A 1 88 ? -1.185 -8.127 -3.663 1.00 98.38 88 HIS A N 1
ATOM 710 C CA . HIS A 1 88 ? 0.026 -8.946 -3.586 1.00 98.38 88 HIS A CA 1
ATOM 711 C C . HIS A 1 88 ? 0.470 -9.465 -4.959 1.00 98.38 88 HIS A C 1
ATOM 713 O O . HIS A 1 88 ? 1.654 -9.378 -5.270 1.00 98.38 88 HIS A O 1
ATOM 719 N N . LYS A 1 89 ? -0.458 -9.889 -5.830 1.00 98.12 89 LYS A N 1
ATOM 720 C CA . LYS A 1 89 ? -0.136 -10.280 -7.216 1.00 98.12 89 LYS A CA 1
ATOM 721 C C . LYS A 1 89 ? 0.495 -9.138 -8.013 1.00 98.12 89 LYS A C 1
ATOM 723 O O . LYS A 1 89 ? 1.481 -9.350 -8.709 1.00 98.12 89 LYS A O 1
ATOM 728 N N . LYS A 1 90 ? -0.026 -7.913 -7.883 1.00 97.31 90 LYS A N 1
ATOM 729 C CA . LYS A 1 90 ? 0.583 -6.735 -8.525 1.00 97.31 90 LYS A CA 1
ATOM 730 C C . LYS A 1 90 ? 2.001 -6.471 -8.021 1.00 97.31 90 LYS A C 1
ATOM 732 O O . LYS A 1 90 ? 2.880 -6.181 -8.823 1.00 97.31 90 LYS A O 1
ATOM 737 N N . SER A 1 91 ? 2.216 -6.584 -6.711 1.00 96.75 91 SER A N 1
ATOM 738 C CA . SER A 1 91 ? 3.547 -6.453 -6.112 1.00 96.75 91 SER A CA 1
ATOM 739 C C . SER A 1 91 ? 4.514 -7.514 -6.643 1.00 96.75 91 SER A C 1
ATOM 741 O O . SER A 1 91 ? 5.613 -7.179 -7.078 1.00 96.75 91 SER A O 1
ATOM 743 N N . LEU A 1 92 ? 4.080 -8.777 -6.665 1.00 95.31 92 LEU A N 1
ATOM 744 C CA . LEU A 1 92 ? 4.873 -9.902 -7.151 1.00 95.31 92 LEU A CA 1
ATOM 745 C C . LEU A 1 92 ? 5.269 -9.727 -8.620 1.00 95.31 92 LEU A C 1
ATOM 747 O O . LEU A 1 92 ? 6.437 -9.889 -8.946 1.00 95.31 92 LEU A O 1
ATOM 751 N N . ASN A 1 93 ? 4.333 -9.333 -9.486 1.00 94.69 93 ASN A N 1
ATOM 752 C CA . ASN A 1 93 ? 4.620 -9.132 -10.908 1.00 94.69 93 ASN A CA 1
ATOM 753 C C . ASN A 1 93 ? 5.734 -8.102 -11.139 1.00 94.69 93 ASN A C 1
ATOM 755 O O . ASN A 1 93 ? 6.619 -8.339 -11.953 1.00 94.69 93 ASN A O 1
ATOM 759 N N . ILE A 1 94 ? 5.725 -6.989 -10.398 1.00 93.00 94 ILE A N 1
ATOM 760 C CA . ILE A 1 94 ? 6.778 -5.968 -10.504 1.00 93.00 94 ILE A CA 1
ATOM 761 C C . ILE A 1 94 ? 8.116 -6.517 -9.998 1.00 93.00 94 ILE A C 1
ATOM 763 O O . ILE A 1 94 ? 9.144 -6.316 -10.639 1.00 93.00 94 ILE A O 1
ATOM 767 N N . LYS A 1 95 ? 8.114 -7.238 -8.869 1.00 91.31 95 LYS A N 1
ATOM 768 C CA . LYS A 1 95 ? 9.333 -7.857 -8.325 1.00 91.31 95 LYS A CA 1
ATOM 769 C C . LYS A 1 95 ? 9.947 -8.857 -9.304 1.00 91.31 95 LYS A C 1
ATOM 771 O O . LYS A 1 95 ? 11.147 -8.796 -9.535 1.00 91.31 95 LYS A O 1
ATOM 776 N N . LEU A 1 96 ? 9.133 -9.720 -9.912 1.00 89.75 96 LEU A N 1
ATOM 777 C CA . LEU A 1 96 ? 9.584 -10.689 -10.917 1.00 89.75 96 LEU A CA 1
ATOM 778 C C . LEU A 1 96 ? 10.131 -10.004 -12.172 1.00 89.75 96 LEU A C 1
ATOM 780 O O . LEU A 1 96 ? 11.135 -10.447 -12.722 1.00 89.75 96 LEU A O 1
ATOM 784 N N . TYR A 1 97 ? 9.496 -8.913 -12.607 1.00 87.06 97 TYR A N 1
ATOM 785 C CA . TYR A 1 97 ? 9.981 -8.126 -13.737 1.00 87.06 97 TYR A CA 1
ATOM 786 C C . TYR A 1 97 ? 11.352 -7.489 -13.453 1.00 87.06 97 TYR A C 1
ATOM 788 O O . TYR A 1 97 ? 12.232 -7.528 -14.306 1.00 87.06 97 TYR A O 1
ATOM 796 N N . GLN A 1 98 ? 11.554 -6.946 -12.248 1.00 81.81 98 GLN A N 1
ATOM 797 C CA . GLN A 1 98 ? 12.798 -6.269 -11.857 1.00 81.81 98 GLN A CA 1
ATOM 798 C C . GLN A 1 98 ? 13.950 -7.226 -11.515 1.00 81.81 98 GLN A C 1
ATOM 800 O O . GLN A 1 98 ? 15.104 -6.916 -11.792 1.00 81.81 98 GLN A O 1
ATOM 805 N N . LEU A 1 99 ? 13.659 -8.373 -10.896 1.00 71.81 99 LEU A N 1
ATOM 806 C CA . LEU A 1 99 ? 14.677 -9.313 -10.402 1.00 71.81 99 LEU A CA 1
ATOM 807 C C . LEU A 1 99 ? 14.989 -10.445 -11.395 1.00 71.81 99 LEU A C 1
ATOM 809 O O . LEU A 1 99 ? 15.938 -11.200 -11.191 1.00 71.81 99 LEU A O 1
ATOM 813 N N . GLY A 1 100 ? 14.208 -10.568 -12.472 1.00 60.81 100 GLY A N 1
ATOM 814 C CA . GLY A 1 100 ? 14.253 -11.721 -13.365 1.00 60.81 100 GLY A CA 1
ATOM 815 C C . GLY A 1 100 ? 13.749 -13.010 -12.688 1.00 60.81 100 GLY A C 1
ATOM 816 O O . GLY A 1 100 ? 13.586 -13.070 -11.469 1.00 60.81 100 GLY A O 1
ATOM 817 N N . PRO A 1 101 ? 13.497 -14.083 -13.457 1.00 54.00 101 PRO A N 1
ATOM 818 C CA . PRO A 1 101 ? 12.863 -15.314 -12.965 1.00 54.00 101 PRO A CA 1
ATOM 819 C C . PRO A 1 101 ? 13.725 -16.168 -12.008 1.00 54.00 101 PRO A C 1
ATOM 821 O O . PRO A 1 101 ? 13.358 -17.304 -11.725 1.00 54.00 101 PRO A O 1
ATOM 824 N N . TYR A 1 102 ? 14.860 -15.661 -11.514 1.00 52.38 102 TYR A N 1
ATOM 825 C CA . TYR A 1 102 ? 15.871 -16.460 -10.808 1.00 52.38 102 TYR A CA 1
ATOM 826 C C . TYR A 1 102 ? 16.008 -16.185 -9.309 1.00 52.38 102 TYR A C 1
ATOM 828 O O . TYR A 1 102 ? 16.827 -16.837 -8.666 1.00 52.38 102 TYR A O 1
ATOM 836 N N . HIS A 1 103 ? 15.211 -15.290 -8.720 1.00 50.28 103 HIS A N 1
ATOM 837 C CA . HIS A 1 103 ? 15.194 -15.155 -7.263 1.00 50.28 103 HIS A CA 1
ATOM 838 C C . HIS A 1 103 ? 14.102 -16.047 -6.664 1.00 50.28 103 HIS A C 1
ATOM 840 O O . HIS A 1 103 ? 12.963 -15.634 -6.461 1.00 50.28 103 HIS A O 1
ATOM 846 N N . ILE A 1 104 ? 14.467 -17.311 -6.459 1.00 42.94 104 ILE A N 1
ATOM 847 C CA . ILE A 1 104 ? 13.780 -18.226 -5.546 1.00 42.94 104 ILE A CA 1
ATOM 848 C C . ILE A 1 104 ? 14.147 -17.755 -4.125 1.00 42.94 104 ILE A C 1
ATOM 850 O O . ILE A 1 104 ? 15.295 -17.353 -3.906 1.00 42.94 104 ILE A O 1
ATOM 854 N N . ASP A 1 105 ? 13.150 -17.695 -3.238 1.00 46.31 105 ASP A N 1
ATOM 855 C CA . ASP A 1 105 ? 13.285 -17.349 -1.810 1.00 46.31 105 ASP A CA 1
ATOM 856 C C . ASP A 1 105 ? 14.314 -18.228 -1.074 1.00 46.31 105 ASP A C 1
ATOM 858 O O . ASP A 1 105 ? 14.423 -19.433 -1.411 1.00 46.31 105 ASP A O 1
#

pLDDT: mean 88.97, std 12.78, range [42.94, 98.75]